Protein AF-A0A2V8GAU4-F1 (afdb_monomer_lite)

pLDDT: mean 76.11, std 12.89, range [46.19, 93.5]

Sequence (81 aa):
RDGFTIAVSENTQLARIARSTVLSDDAFSIVVPILEQVLGWRAGDIRSVFESNGLTLHEWEKARTDRVTIREAIARVEAAE

Secondary structure (DSSP, 8-state):
--PPPEEEES-TT--S-SSEEEE-S-GGGGHHHHHHHHH---HHHHHHHHHHTTEEEEEEEESSSEEEEEEE---------

Structure (mmCIF, N/CA/C/O backbone):
data_AF-A0A2V8GAU4-F1
#
_entry.id   AF-A0A2V8GAU4-F1
#
loop_
_atom_site.group_PDB
_atom_site.id
_atom_site.type_symbol
_atom_site.label_atom_id
_atom_site.label_alt_id
_atom_site.label_comp_id
_atom_site.label_asym_id
_atom_site.label_entity_id
_atom_site.label_seq_id
_atom_site.pdbx_PDB_ins_code
_atom_site.Cartn_x
_atom_site.Cartn_y
_atom_site.Cartn_z
_atom_site.occupancy
_atom_site.B_iso_or_equiv
_atom_site.auth_seq_id
_atom_site.auth_comp_id
_atom_site.auth_asym_id
_atom_site.auth_atom_id
_atom_site.pdbx_PDB_model_num
ATOM 1 N N . ARG A 1 1 ? -22.547 -0.094 7.388 1.00 48.22 1 ARG A N 1
ATOM 2 C CA . ARG A 1 1 ? -21.887 1.235 7.285 1.00 48.22 1 ARG A CA 1
ATOM 3 C C . ARG A 1 1 ? -20.403 0.916 7.374 1.00 48.22 1 ARG A C 1
ATOM 5 O O . ARG A 1 1 ? -19.846 0.976 8.454 1.00 48.22 1 ARG A O 1
ATOM 12 N N . ASP A 1 2 ? -19.801 0.476 6.272 1.00 55.56 2 ASP A N 1
ATOM 13 C CA . ASP A 1 2 ? -18.498 -0.210 6.303 1.00 55.56 2 ASP A CA 1
ATOM 14 C C . ASP A 1 2 ? -17.605 0.370 5.207 1.00 55.56 2 ASP A C 1
ATOM 16 O O . ASP A 1 2 ? -17.176 -0.306 4.278 1.00 55.56 2 ASP A O 1
ATOM 20 N N . GLY A 1 3 ? -17.428 1.690 5.270 1.00 60.25 3 GLY A N 1
ATOM 21 C CA . GLY A 1 3 ? -16.505 2.397 4.395 1.00 60.25 3 GLY A CA 1
ATOM 22 C C . GLY A 1 3 ? -15.070 2.190 4.867 1.00 60.25 3 GLY A C 1
ATOM 23 O O . GLY A 1 3 ? -14.799 2.150 6.067 1.00 60.25 3 GLY A O 1
ATOM 24 N N . PHE A 1 4 ? -14.148 2.074 3.920 1.00 61.09 4 PHE A N 1
ATOM 25 C CA . PHE A 1 4 ? -12.723 2.080 4.206 1.00 61.09 4 PHE A CA 1
ATOM 26 C C . PHE A 1 4 ? -12.234 3.526 4.220 1.00 61.09 4 PHE A C 1
ATOM 28 O O . PHE A 1 4 ? -12.327 4.221 3.213 1.00 61.09 4 PHE A O 1
ATOM 35 N N . THR A 1 5 ? -11.692 3.968 5.352 1.00 67.44 5 THR A N 1
ATOM 36 C CA . THR A 1 5 ? -10.863 5.174 5.405 1.00 67.44 5 THR A CA 1
ATOM 37 C C . THR A 1 5 ? -9.415 4.713 5.364 1.00 67.44 5 THR A C 1
ATOM 39 O O . THR A 1 5 ? -9.003 3.950 6.241 1.00 67.44 5 THR A O 1
ATOM 42 N N . ILE A 1 6 ? -8.678 5.141 4.339 1.00 71.75 6 ILE A N 1
ATOM 43 C CA . ILE A 1 6 ? -7.240 4.905 4.179 1.00 71.75 6 ILE A CA 1
ATOM 44 C C . ILE A 1 6 ? -6.572 6.276 4.168 1.00 71.75 6 ILE A C 1
ATOM 46 O O . ILE A 1 6 ? -7.003 7.165 3.435 1.00 71.75 6 ILE A O 1
ATOM 50 N N . ALA A 1 7 ? -5.552 6.452 5.003 1.00 73.06 7 ALA A N 1
ATOM 51 C CA . ALA A 1 7 ? -4.771 7.681 5.078 1.00 73.06 7 ALA A CA 1
ATOM 52 C C . ALA A 1 7 ? -3.313 7.399 4.701 1.00 73.06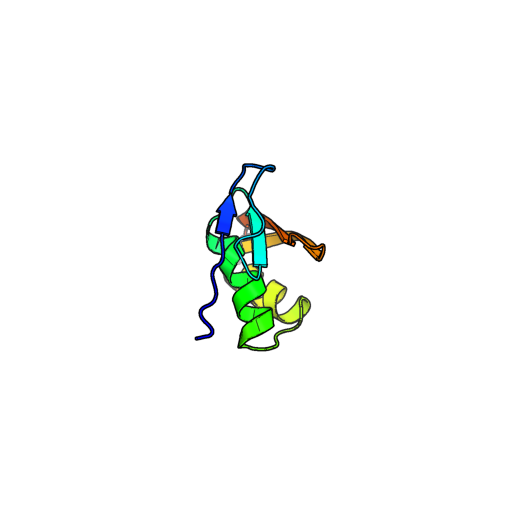 7 ALA A C 1
ATOM 54 O O . ALA A 1 7 ? -2.748 6.401 5.155 1.00 73.06 7 ALA A O 1
ATOM 55 N N . VAL A 1 8 ? -2.734 8.303 3.905 1.00 74.06 8 VAL A N 1
ATOM 56 C CA . VAL A 1 8 ? -1.298 8.372 3.603 1.00 74.06 8 VAL A CA 1
ATOM 57 C C . VAL A 1 8 ? -0.743 9.665 4.156 1.00 74.06 8 VAL A C 1
ATOM 59 O O . VAL A 1 8 ? -1.362 10.722 4.018 1.00 74.06 8 VAL A O 1
ATOM 62 N N . SER A 1 9 ? 0.409 9.580 4.807 1.00 69.38 9 SER A N 1
ATOM 63 C CA . SER A 1 9 ? 1.140 10.751 5.266 1.00 69.38 9 SER A CA 1
ATOM 64 C C . SER A 1 9 ? 2.614 10.425 5.432 1.00 69.38 9 SER A C 1
ATOM 66 O O . SER A 1 9 ? 2.973 9.293 5.745 1.00 69.38 9 SER A O 1
ATOM 68 N N . GLU A 1 10 ? 3.441 11.455 5.332 1.00 70.31 10 GLU A N 1
ATOM 69 C CA . GLU A 1 10 ? 4.816 11.444 5.830 1.00 70.31 10 GLU A CA 1
ATOM 70 C C . GLU A 1 10 ? 4.865 11.695 7.353 1.00 70.31 10 GLU A C 1
ATOM 72 O O . GLU A 1 10 ? 5.895 11.510 7.999 1.00 70.31 10 GLU A O 1
ATOM 77 N N . ASN A 1 11 ? 3.747 12.117 7.960 1.00 69.00 11 ASN A N 1
ATOM 78 C CA . ASN A 1 11 ? 3.662 12.449 9.377 1.00 69.00 11 ASN A CA 1
ATOM 79 C C . ASN A 1 11 ? 3.423 11.197 10.238 1.00 69.00 11 ASN A C 1
ATOM 81 O O . ASN A 1 11 ? 2.430 10.487 10.090 1.00 69.00 11 ASN A O 1
ATOM 85 N N . THR A 1 12 ? 4.308 10.960 11.204 1.00 66.69 12 THR A N 1
ATOM 86 C CA . THR A 1 12 ? 4.255 9.800 12.107 1.00 66.69 12 THR A CA 1
ATOM 87 C C . THR A 1 12 ? 3.190 9.905 13.206 1.00 66.69 12 THR A C 1
ATOM 89 O O . THR A 1 12 ? 2.906 8.912 13.874 1.00 66.69 12 THR A O 1
ATOM 92 N N . GLN A 1 13 ? 2.567 11.072 13.395 1.00 68.62 13 GLN A N 1
ATOM 93 C CA . GLN A 1 13 ? 1.566 11.344 14.435 1.00 68.62 13 GLN A CA 1
ATOM 94 C C . GLN A 1 13 ? 0.115 11.230 13.931 1.00 68.62 13 GLN A C 1
ATOM 96 O O . GLN A 1 13 ? -0.778 11.929 14.414 1.00 68.62 13 GLN A O 1
ATOM 101 N N . LEU A 1 14 ? -0.154 10.358 12.954 1.00 64.50 14 LEU A N 1
ATOM 102 C CA . LEU A 1 14 ? -1.517 10.132 12.470 1.00 64.50 14 LEU A CA 1
ATOM 103 C C . LEU A 1 14 ? -2.415 9.494 13.545 1.00 64.50 14 LEU A C 1
ATOM 105 O O . LEU A 1 14 ? -2.062 8.505 14.190 1.00 64.50 14 LEU A O 1
ATOM 109 N N . ALA A 1 15 ? -3.623 10.041 13.705 1.00 59.50 15 ALA A N 1
ATOM 110 C CA . ALA A 1 15 ? -4.639 9.508 14.607 1.00 59.50 15 ALA A CA 1
ATOM 111 C C . ALA A 1 15 ? -5.228 8.173 14.097 1.00 59.50 15 ALA A C 1
ATOM 113 O O . ALA A 1 15 ? -5.353 7.937 12.896 1.00 59.50 15 ALA A O 1
ATOM 114 N N . ARG A 1 16 ? -5.658 7.305 15.026 1.00 60.50 16 ARG A N 1
ATOM 115 C CA . ARG A 1 16 ? -6.216 5.955 14.781 1.00 60.50 16 ARG A CA 1
ATOM 116 C C . ARG A 1 16 ? -7.674 5.992 14.278 1.00 60.50 16 ARG A C 1
ATOM 118 O O . ARG A 1 16 ? -8.561 5.396 14.881 1.00 60.50 16 ARG A O 1
ATOM 125 N N . ILE A 1 17 ? -7.932 6.739 13.209 1.00 63.22 17 ILE A N 1
ATOM 126 C CA . ILE A 1 17 ? -9.270 6.932 12.614 1.00 63.22 17 ILE A CA 1
ATOM 127 C C . ILE A 1 17 ? -9.511 6.078 11.357 1.00 63.22 17 ILE A C 1
ATOM 129 O O . ILE A 1 17 ? -10.620 6.067 10.827 1.00 63.22 17 ILE A O 1
ATOM 133 N N . ALA A 1 18 ? -8.497 5.343 10.894 1.00 69.06 18 ALA A N 1
ATOM 134 C CA . ALA A 1 18 ? -8.515 4.546 9.670 1.00 69.06 18 ALA A CA 1
ATOM 135 C C . ALA A 1 18 ? -8.410 3.038 9.958 1.00 69.06 18 ALA A C 1
ATOM 137 O O . ALA A 1 18 ? -7.858 2.626 10.980 1.00 69.06 18 ALA A O 1
ATOM 138 N N . ARG A 1 19 ? -8.939 2.209 9.045 1.00 70.56 19 ARG A N 1
ATOM 139 C CA . ARG A 1 19 ? -8.820 0.739 9.131 1.00 70.56 19 ARG A CA 1
ATOM 140 C C . ARG A 1 19 ? -7.411 0.264 8.753 1.00 70.56 19 ARG A C 1
ATOM 142 O O . ARG A 1 19 ? -6.929 -0.694 9.345 1.00 70.56 19 ARG A O 1
ATOM 149 N N . SER A 1 20 ? -6.777 0.964 7.813 1.00 75.06 20 SER A N 1
ATOM 150 C CA . SER A 1 20 ? -5.351 0.878 7.482 1.00 75.06 20 SER A CA 1
ATOM 151 C C . SER A 1 20 ? -4.783 2.289 7.456 1.00 75.06 20 SER A C 1
ATOM 153 O O . SER A 1 20 ? -5.383 3.183 6.854 1.00 75.06 20 SER A O 1
ATOM 155 N N . THR A 1 21 ? -3.610 2.467 8.051 1.00 78.44 21 THR A N 1
ATOM 156 C CA . THR A 1 21 ? -2.808 3.684 7.914 1.00 78.44 21 THR A CA 1
ATOM 157 C C . THR A 1 21 ? -1.517 3.309 7.211 1.00 78.44 21 THR A C 1
ATOM 159 O O . THR A 1 21 ? -0.828 2.398 7.672 1.00 78.44 21 THR A O 1
ATOM 162 N N . VAL A 1 22 ? -1.200 4.008 6.122 1.00 80.19 22 VAL A N 1
ATOM 163 C CA . VAL A 1 22 ? 0.038 3.808 5.370 1.00 80.19 22 VAL A CA 1
ATOM 164 C C . VAL A 1 22 ? 0.948 5.009 5.599 1.00 80.19 22 VAL A C 1
ATOM 166 O O . VAL A 1 22 ? 0.563 6.140 5.309 1.00 80.19 22 VAL A O 1
ATOM 169 N N . LEU A 1 23 ? 2.146 4.780 6.134 1.00 79.31 23 LEU A N 1
ATOM 170 C CA . LEU A 1 23 ? 3.179 5.815 6.203 1.00 79.31 23 LEU A CA 1
ATOM 171 C C . LEU A 1 23 ? 4.039 5.708 4.942 1.00 79.31 23 LEU A C 1
ATOM 173 O O . LEU A 1 23 ? 4.703 4.688 4.738 1.00 79.31 23 LEU A O 1
ATOM 177 N N . SER A 1 24 ? 3.981 6.735 4.099 1.00 81.88 24 SER A N 1
ATOM 178 C CA . SER A 1 24 ? 4.694 6.777 2.825 1.00 81.88 24 SER A CA 1
ATOM 179 C C . SER A 1 24 ? 4.819 8.214 2.324 1.00 81.88 24 SER A C 1
ATOM 181 O O . SER A 1 24 ? 3.956 9.050 2.598 1.00 81.88 24 SER A O 1
ATOM 183 N N . ASP A 1 25 ? 5.885 8.460 1.578 1.00 82.25 25 ASP A N 1
ATOM 184 C CA . ASP A 1 25 ? 6.102 9.632 0.731 1.00 82.25 25 ASP A CA 1
ATOM 185 C C . ASP A 1 25 ? 5.402 9.506 -0.640 1.00 82.25 25 ASP A C 1
ATOM 187 O O . ASP A 1 25 ? 5.292 10.489 -1.371 1.00 82.25 25 ASP A O 1
ATOM 191 N N . ASP A 1 26 ? 4.862 8.324 -0.967 1.00 82.12 26 ASP A N 1
ATOM 192 C CA . ASP A 1 26 ? 4.158 8.034 -2.217 1.00 82.12 26 ASP A CA 1
ATOM 193 C C . ASP A 1 26 ? 2.657 7.758 -1.980 1.00 82.12 26 ASP A C 1
ATOM 195 O O . ASP A 1 26 ? 2.257 6.896 -1.188 1.00 82.12 26 ASP A O 1
ATOM 199 N N . ALA A 1 27 ? 1.794 8.470 -2.710 1.00 79.50 27 ALA A N 1
ATOM 200 C CA . ALA A 1 27 ? 0.342 8.294 -2.658 1.00 79.50 27 ALA A CA 1
ATOM 201 C C . ALA A 1 27 ? -0.128 6.929 -3.200 1.00 79.50 27 ALA A C 1
ATOM 203 O O . ALA A 1 27 ? -1.166 6.419 -2.773 1.00 79.50 27 ALA A O 1
ATOM 204 N N . PHE A 1 28 ? 0.627 6.315 -4.110 1.00 84.94 28 PHE A N 1
ATOM 205 C CA . PHE A 1 28 ? 0.344 5.011 -4.706 1.00 84.94 28 PHE A CA 1
ATOM 206 C C . PHE A 1 28 ? 0.481 3.864 -3.695 1.00 84.94 28 PHE A C 1
ATOM 208 O O . PHE A 1 28 ? -0.089 2.787 -3.881 1.00 84.94 28 PHE A O 1
ATOM 215 N N . SER A 1 29 ? 1.129 4.114 -2.557 1.00 86.25 29 SER A N 1
ATOM 216 C CA . SER A 1 29 ? 1.255 3.161 -1.457 1.00 86.25 29 SER A CA 1
ATOM 217 C C . SER A 1 29 ? -0.085 2.708 -0.864 1.00 86.25 29 SER A C 1
ATOM 219 O O . SER A 1 29 ? -0.136 1.627 -0.279 1.00 86.25 29 SER A O 1
ATOM 221 N N . ILE A 1 30 ? -1.194 3.443 -1.061 1.00 85.19 30 ILE A N 1
ATOM 222 C CA . ILE A 1 30 ? -2.541 2.959 -0.680 1.00 85.19 30 ILE A CA 1
ATOM 223 C C . ILE A 1 30 ? -2.986 1.729 -1.461 1.00 85.19 30 ILE A C 1
ATOM 225 O O . ILE A 1 30 ? -3.848 0.986 -0.996 1.00 85.19 30 ILE A O 1
ATOM 229 N N . VAL A 1 31 ? -2.443 1.523 -2.659 1.00 89.19 31 VAL A N 1
ATOM 230 C CA . VAL A 1 31 ? -2.877 0.443 -3.542 1.00 89.19 31 VAL A CA 1
ATOM 231 C C . VAL A 1 31 ? -2.466 -0.903 -2.950 1.00 89.19 31 VAL A C 1
ATOM 233 O O . VAL A 1 31 ? -3.227 -1.860 -3.040 1.00 89.19 31 VAL A O 1
ATOM 236 N N . VAL A 1 32 ? -1.331 -0.966 -2.247 1.00 88.94 32 VAL A N 1
ATOM 237 C CA . VAL A 1 32 ? -0.830 -2.184 -1.592 1.00 88.94 32 VAL A CA 1
ATOM 238 C C . VAL A 1 32 ? -1.853 -2.793 -0.615 1.00 88.94 32 VAL A C 1
ATOM 240 O O . VAL A 1 32 ? -2.285 -3.924 -0.857 1.00 88.94 32 VAL A O 1
ATOM 243 N N . PRO A 1 33 ? -2.317 -2.091 0.442 1.00 84.31 33 PRO A N 1
ATOM 244 C CA . PRO A 1 33 ? -3.319 -2.645 1.348 1.00 84.31 33 PRO A CA 1
ATOM 245 C C . PRO A 1 33 ? -4.688 -2.840 0.682 1.00 84.31 33 PRO A C 1
ATOM 247 O O . PRO A 1 33 ? -5.439 -3.706 1.122 1.00 84.31 33 PRO A O 1
ATOM 250 N N . ILE A 1 34 ? -5.032 -2.096 -0.379 1.00 86.69 34 ILE A N 1
ATOM 251 C CA . ILE A 1 34 ? -6.280 -2.324 -1.131 1.00 86.69 34 ILE A CA 1
ATOM 252 C C . ILE A 1 34 ? -6.225 -3.665 -1.871 1.00 86.69 34 ILE A C 1
ATOM 254 O O . ILE A 1 34 ? -7.144 -4.471 -1.729 1.00 86.69 34 ILE A O 1
ATOM 258 N N . LEU A 1 35 ? -5.160 -3.929 -2.634 1.00 90.00 35 LEU A N 1
ATOM 259 C CA . LEU A 1 35 ? -4.992 -5.186 -3.371 1.00 90.00 35 LEU A CA 1
ATOM 260 C C . LEU A 1 35 ? -4.957 -6.385 -2.417 1.00 90.00 35 LEU A C 1
ATOM 262 O O . LEU A 1 35 ? -5.566 -7.418 -2.689 1.00 90.00 35 LEU A O 1
ATOM 266 N N . GLU A 1 36 ? -4.315 -6.238 -1.261 1.00 88.38 36 GLU A N 1
ATOM 267 C CA . GLU A 1 36 ? -4.328 -7.282 -0.243 1.00 88.38 36 GLU A CA 1
ATOM 268 C C . GLU A 1 36 ? -5.724 -7.482 0.374 1.00 88.38 36 GLU A C 1
ATOM 270 O O . GLU A 1 36 ? -6.229 -8.602 0.402 1.00 88.38 36 GLU A O 1
ATOM 275 N N . GLN A 1 37 ? -6.365 -6.425 0.880 1.00 84.69 37 GLN A N 1
ATOM 276 C CA . GLN A 1 37 ? -7.595 -6.566 1.671 1.00 84.69 37 GLN A CA 1
ATOM 277 C C . GLN A 1 37 ? -8.843 -6.811 0.819 1.00 84.69 37 GLN A C 1
ATOM 279 O O . GLN A 1 37 ? -9.786 -7.442 1.297 1.00 84.69 37 GLN A O 1
ATOM 284 N N . VAL A 1 38 ? -8.875 -6.291 -0.411 1.00 85.69 38 VAL A N 1
ATOM 285 C CA . VAL A 1 38 ? -10.031 -6.397 -1.313 1.00 85.69 38 VAL A CA 1
ATOM 286 C C . VAL A 1 38 ? -9.873 -7.570 -2.272 1.00 85.69 38 VAL A C 1
ATOM 288 O O . VAL A 1 38 ? -10.838 -8.302 -2.482 1.00 85.69 38 VAL A O 1
ATOM 291 N N . LEU A 1 39 ? -8.679 -7.770 -2.843 1.00 88.75 39 LEU A N 1
ATOM 292 C CA . LEU A 1 39 ? -8.439 -8.841 -3.820 1.00 88.75 39 LEU A CA 1
ATOM 293 C C . LEU A 1 39 ? -7.788 -10.089 -3.209 1.00 88.75 39 LEU A C 1
ATOM 295 O O . LEU A 1 39 ? -7.691 -11.110 -3.887 1.00 88.75 39 LEU A O 1
ATOM 299 N N . GLY A 1 40 ? -7.356 -10.0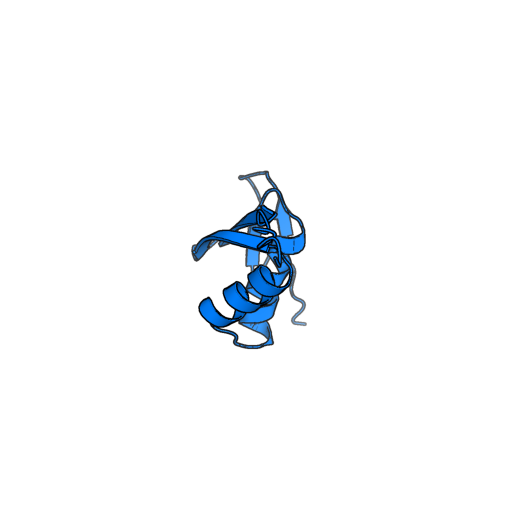43 -1.944 1.00 89.44 40 GLY A N 1
ATOM 300 C CA . GLY A 1 40 ? -6.743 -11.188 -1.264 1.00 89.44 40 GLY A CA 1
ATOM 301 C C . GLY A 1 40 ? -5.355 -11.551 -1.793 1.00 89.44 40 GLY A C 1
ATOM 302 O O . GLY A 1 40 ? -4.903 -12.681 -1.596 1.00 89.44 40 GLY A O 1
ATOM 303 N N . TRP A 1 41 ? -4.692 -10.637 -2.507 1.00 93.50 41 TRP A N 1
ATOM 304 C CA . TRP A 1 41 ? -3.403 -10.914 -3.136 1.00 93.50 41 TRP A CA 1
ATOM 305 C C . TRP A 1 41 ? -2.296 -11.071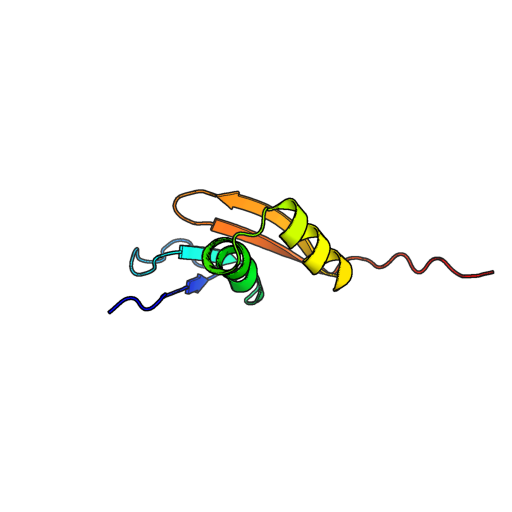 -2.104 1.00 93.50 41 TRP A C 1
ATOM 307 O O . TRP A 1 41 ? -2.243 -10.360 -1.096 1.00 93.50 41 TRP A O 1
ATOM 317 N N . ARG A 1 42 ? -1.374 -12.001 -2.369 1.00 90.00 42 ARG A N 1
ATOM 318 C CA . ARG A 1 42 ? -0.203 -12.181 -1.514 1.00 90.00 42 ARG A CA 1
ATOM 319 C C . ARG A 1 42 ? 0.844 -11.134 -1.860 1.00 90.00 42 ARG A C 1
ATOM 321 O O . ARG A 1 42 ? 0.869 -10.571 -2.951 1.00 90.00 42 ARG A O 1
ATOM 328 N N . ALA A 1 43 ? 1.768 -10.920 -0.928 1.00 85.31 43 ALA A N 1
ATOM 329 C CA . ALA A 1 43 ? 2.800 -9.904 -1.088 1.00 85.31 43 ALA A CA 1
ATOM 330 C C . ALA A 1 43 ? 3.657 -10.085 -2.355 1.00 85.31 43 ALA A C 1
ATOM 332 O O . ALA A 1 43 ? 4.074 -9.099 -2.956 1.00 85.31 43 ALA A O 1
ATOM 333 N N . GLY A 1 44 ? 3.891 -11.334 -2.775 1.00 89.00 44 GLY A N 1
ATOM 334 C CA . GLY A 1 44 ? 4.606 -11.640 -4.016 1.00 89.00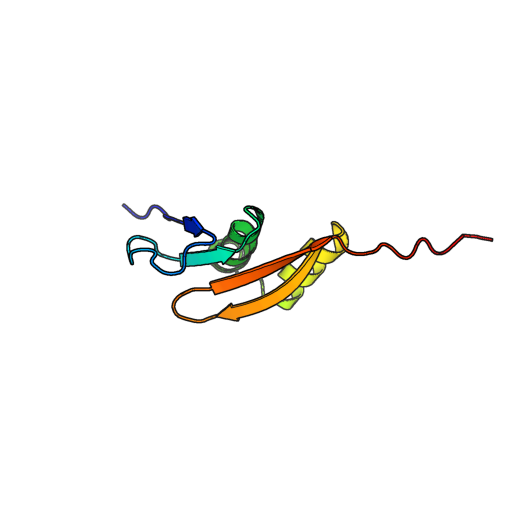 44 GLY A CA 1
ATOM 335 C C . GLY A 1 44 ? 3.854 -11.192 -5.272 1.00 89.00 44 GLY A C 1
ATOM 336 O O . GLY A 1 44 ? 4.463 -10.594 -6.153 1.00 89.00 44 GLY A O 1
ATOM 337 N N . ASP A 1 45 ? 2.537 -11.406 -5.321 1.00 92.50 45 ASP A N 1
ATOM 338 C CA . ASP A 1 45 ? 1.698 -11.029 -6.468 1.00 92.50 45 ASP A CA 1
ATOM 339 C C . ASP A 1 45 ? 1.636 -9.501 -6.616 1.00 92.50 45 ASP A C 1
ATOM 341 O O . ASP A 1 45 ? 1.795 -8.954 -7.707 1.00 92.50 45 ASP A O 1
ATOM 345 N N . ILE A 1 46 ? 1.490 -8.798 -5.487 1.00 92.44 46 ILE A N 1
ATOM 346 C CA . ILE A 1 46 ? 1.512 -7.330 -5.438 1.00 92.44 46 ILE A CA 1
ATOM 347 C C . ILE A 1 46 ? 2.881 -6.800 -5.875 1.00 92.44 46 ILE A C 1
ATOM 349 O O . ILE A 1 46 ? 2.954 -5.859 -6.661 1.00 92.44 46 ILE A O 1
ATOM 353 N N . ARG A 1 47 ? 3.980 -7.412 -5.423 1.00 90.12 47 ARG A N 1
ATOM 354 C CA . ARG A 1 47 ? 5.320 -7.007 -5.861 1.00 90.12 47 ARG A CA 1
ATOM 355 C C . ARG A 1 47 ? 5.490 -7.158 -7.371 1.00 90.12 47 ARG A C 1
ATOM 357 O O . ARG A 1 47 ? 5.923 -6.213 -8.020 1.00 90.12 47 ARG A O 1
ATOM 364 N N . SER A 1 48 ? 5.077 -8.297 -7.919 1.00 91.75 48 SER A N 1
ATOM 365 C CA . SER A 1 48 ? 5.199 -8.577 -9.350 1.00 91.75 48 SER A CA 1
ATOM 366 C C . SER A 1 48 ? 4.436 -7.565 -10.211 1.00 91.75 48 SER A C 1
ATOM 368 O O . SER A 1 48 ? 4.975 -7.092 -11.213 1.00 91.75 48 SER A O 1
ATOM 370 N N . VAL A 1 49 ? 3.217 -7.169 -9.812 1.00 92.25 49 VAL A N 1
ATOM 371 C CA . VAL A 1 49 ? 2.469 -6.171 -10.589 1.00 92.25 49 VAL A CA 1
ATOM 372 C C . VAL A 1 49 ? 3.142 -4.799 -10.535 1.00 92.25 49 VAL A C 1
ATOM 374 O O . VAL A 1 49 ? 3.257 -4.150 -11.570 1.00 92.25 49 VAL A O 1
ATOM 377 N N . PHE A 1 50 ? 3.647 -4.363 -9.381 1.00 91.00 50 PHE A N 1
ATOM 378 C CA . PHE A 1 50 ? 4.352 -3.082 -9.277 1.00 91.00 50 PHE A CA 1
ATOM 379 C C . PHE A 1 50 ? 5.628 -3.084 -10.125 1.00 91.00 50 PHE A C 1
ATOM 381 O O . PHE A 1 50 ? 5.834 -2.161 -10.912 1.00 91.00 50 PHE A O 1
ATOM 388 N N . GLU A 1 51 ? 6.414 -4.159 -10.058 1.00 91.44 51 GLU A N 1
ATOM 389 C CA . GLU A 1 51 ? 7.642 -4.310 -10.846 1.00 91.44 51 GLU A CA 1
ATOM 390 C C . GLU A 1 51 ? 7.355 -4.283 -12.350 1.00 91.44 51 GLU A C 1
ATOM 392 O O . GLU A 1 51 ? 8.055 -3.600 -13.097 1.00 91.44 51 GLU A O 1
ATOM 397 N N . SER A 1 52 ? 6.275 -4.935 -12.797 1.00 91.56 52 SER A N 1
ATOM 398 C CA . SER A 1 52 ? 5.850 -4.896 -14.206 1.00 91.56 52 SER A CA 1
ATOM 399 C C . SER A 1 52 ? 5.452 -3.496 -14.696 1.00 91.56 52 SER A C 1
ATOM 401 O O . SER A 1 52 ? 5.474 -3.239 -15.896 1.00 91.56 52 SER A O 1
ATOM 403 N N . ASN A 1 53 ? 5.130 -2.584 -13.773 1.00 89.44 53 ASN A N 1
ATOM 404 C CA . ASN A 1 53 ? 4.828 -1.180 -14.050 1.00 89.44 53 ASN A CA 1
ATOM 405 C C . ASN A 1 53 ? 6.027 -0.253 -13.769 1.00 89.44 53 ASN A C 1
ATOM 407 O O . ASN A 1 53 ? 5.865 0.964 -13.736 1.00 89.44 53 ASN A O 1
ATOM 411 N N . GLY A 1 54 ? 7.227 -0.807 -13.559 1.00 88.62 54 GLY A N 1
ATOM 412 C CA . GLY A 1 54 ? 8.437 -0.025 -13.299 1.00 88.62 54 GLY A CA 1
ATOM 413 C C . GLY A 1 54 ? 8.522 0.548 -11.882 1.00 88.62 54 GLY A C 1
ATOM 414 O O . GLY A 1 54 ? 9.252 1.511 -11.664 1.00 88.62 54 GLY A O 1
ATOM 415 N N . LEU A 1 55 ? 7.803 -0.025 -10.914 1.00 90.44 55 LEU A N 1
ATOM 416 C CA . LEU A 1 55 ? 7.818 0.388 -9.510 1.00 90.44 55 LEU A CA 1
ATOM 417 C C . LEU A 1 55 ? 8.398 -0.722 -8.631 1.00 90.44 55 LEU A C 1
ATOM 419 O O . LEU A 1 55 ? 8.036 -1.887 -8.756 1.00 90.44 55 LEU A O 1
ATOM 423 N N . THR A 1 56 ? 9.274 -0.368 -7.697 1.00 89.00 56 THR A N 1
ATOM 424 C CA . THR A 1 56 ? 9.876 -1.324 -6.756 1.00 89.00 56 THR A CA 1
ATOM 425 C C . THR A 1 56 ? 9.383 -1.068 -5.337 1.00 89.00 56 THR A C 1
ATOM 427 O O . THR A 1 56 ? 9.526 0.034 -4.808 1.00 89.00 56 THR A O 1
ATOM 430 N N . LEU A 1 57 ? 8.843 -2.111 -4.700 1.00 86.62 57 LEU A N 1
ATOM 431 C CA . LEU A 1 57 ? 8.424 -2.109 -3.294 1.00 86.62 57 LEU A CA 1
ATOM 432 C C . LEU A 1 57 ? 9.609 -2.481 -2.390 1.00 86.62 57 LEU A C 1
ATOM 434 O O . LEU A 1 57 ? 9.984 -3.654 -2.319 1.00 86.62 57 LEU A O 1
ATOM 438 N N . HIS A 1 58 ? 10.189 -1.496 -1.697 1.00 77.25 58 HIS A N 1
ATOM 439 C CA . HIS A 1 58 ? 11.432 -1.662 -0.927 1.00 77.25 58 HIS A CA 1
ATOM 440 C C . HIS A 1 58 ? 11.232 -2.049 0.542 1.00 77.25 58 HIS A C 1
ATOM 442 O O . HIS A 1 58 ? 11.817 -3.021 1.011 1.00 77.25 58 HIS A O 1
ATOM 448 N N . GLU A 1 59 ? 10.425 -1.293 1.279 1.00 72.62 59 GLU A N 1
ATOM 449 C CA . GLU A 1 59 ? 10.140 -1.547 2.693 1.00 72.62 59 GLU A CA 1
ATOM 450 C C . GLU A 1 59 ? 8.641 -1.777 2.801 1.00 72.62 59 GLU A C 1
ATOM 452 O O . GLU A 1 59 ? 7.883 -0.857 2.525 1.00 72.62 59 GLU A O 1
ATOM 457 N N . TRP A 1 60 ? 8.220 -2.999 3.136 1.00 75.94 60 TRP A N 1
ATOM 458 C CA . TRP A 1 60 ? 6.830 -3.307 3.468 1.00 75.94 60 TRP A CA 1
ATOM 459 C C . TRP A 1 60 ? 6.793 -4.097 4.770 1.00 75.94 60 TRP A C 1
ATOM 461 O O . TRP A 1 60 ? 7.061 -5.299 4.793 1.00 75.94 60 TRP A O 1
ATOM 471 N N . GLU A 1 61 ? 6.464 -3.403 5.855 1.00 69.06 61 GLU A N 1
ATOM 472 C CA . GLU A 1 61 ? 6.300 -4.000 7.177 1.00 69.06 61 GLU A CA 1
ATOM 473 C C . GLU A 1 61 ? 4.856 -3.826 7.646 1.00 69.06 61 GLU A C 1
ATOM 475 O O . GLU A 1 61 ? 4.342 -2.707 7.711 1.00 69.06 61 GLU A O 1
ATOM 480 N N . LYS A 1 62 ? 4.206 -4.949 7.968 1.00 60.69 62 LYS A N 1
ATOM 481 C CA . LYS A 1 62 ? 2.830 -4.988 8.470 1.00 60.69 62 LYS A CA 1
ATOM 482 C C . LYS A 1 62 ? 2.830 -4.874 9.988 1.00 60.69 62 LYS A C 1
ATOM 484 O O . LYS A 1 62 ? 2.875 -5.883 10.692 1.00 60.69 62 LYS A O 1
ATOM 489 N N . ALA A 1 63 ? 2.781 -3.649 10.500 1.00 58.16 63 ALA A N 1
ATOM 490 C CA . ALA A 1 63 ? 2.416 -3.380 11.890 1.00 58.16 63 ALA A 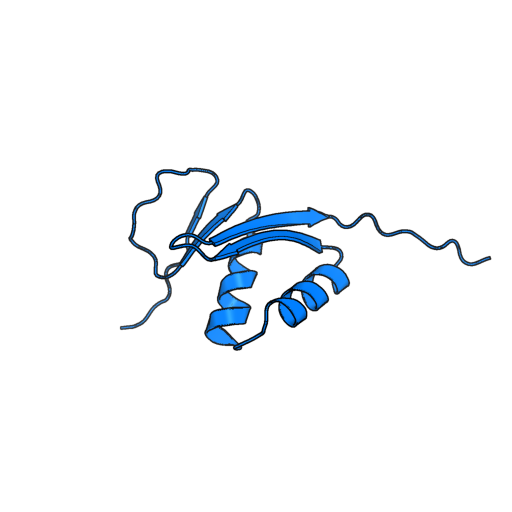CA 1
ATOM 491 C C . ALA A 1 63 ? 0.975 -2.832 11.948 1.00 58.16 63 ALA A C 1
ATOM 493 O O . ALA A 1 63 ? 0.249 -2.857 10.961 1.00 58.16 63 ALA A O 1
ATOM 494 N N . ARG A 1 64 ? 0.533 -2.281 13.093 1.00 54.00 64 ARG A N 1
ATOM 495 C CA . ARG A 1 64 ? -0.733 -1.502 13.155 1.00 54.00 64 ARG A CA 1
ATOM 496 C C . ARG A 1 64 ? -0.776 -0.333 12.149 1.00 54.00 64 ARG A C 1
ATOM 498 O O . ARG A 1 64 ? -1.848 0.220 11.921 1.00 54.00 64 ARG A O 1
ATOM 505 N N . THR A 1 65 ? 0.382 0.020 11.598 1.00 57.62 65 THR A N 1
ATOM 506 C CA . THR A 1 65 ? 0.612 0.946 10.496 1.00 57.62 65 THR A CA 1
ATOM 507 C C . THR A 1 65 ? 1.462 0.202 9.472 1.00 57.62 65 THR A C 1
ATOM 509 O O . THR A 1 65 ? 2.498 -0.352 9.843 1.00 57.62 65 THR A O 1
ATOM 512 N N . ASP A 1 66 ? 1.038 0.193 8.214 1.00 66.25 66 ASP A N 1
ATOM 513 C CA . ASP A 1 66 ? 1.843 -0.346 7.123 1.00 66.25 66 ASP A CA 1
ATOM 514 C C . ASP A 1 66 ? 2.845 0.733 6.699 1.00 66.25 66 ASP A C 1
ATOM 516 O O . ASP A 1 66 ? 2.460 1.856 6.364 1.00 66.25 66 ASP A O 1
ATOM 520 N N . ARG A 1 67 ? 4.143 0.431 6.729 1.00 71.19 67 ARG A N 1
ATOM 521 C CA . ARG A 1 67 ? 5.155 1.315 6.134 1.00 71.19 67 ARG A CA 1
ATOM 522 C C . ARG A 1 67 ? 5.463 0.800 4.739 1.00 71.19 67 ARG A C 1
ATOM 524 O O . ARG A 1 67 ? 5.810 -0.371 4.617 1.00 71.19 67 ARG A O 1
ATOM 531 N N . VAL A 1 68 ? 5.303 1.652 3.727 1.00 78.50 68 VAL A N 1
ATOM 532 C CA . VAL A 1 68 ? 5.507 1.292 2.319 1.00 78.50 68 VAL A CA 1
ATOM 533 C C . VAL A 1 68 ? 6.399 2.330 1.646 1.00 78.50 68 VAL A C 1
ATOM 535 O O . VAL A 1 68 ? 6.069 3.514 1.628 1.00 78.50 68 VAL A O 1
ATOM 538 N N . THR A 1 69 ? 7.507 1.870 1.070 1.00 82.75 69 THR A N 1
ATOM 539 C CA . THR A 1 69 ? 8.416 2.698 0.261 1.00 82.75 69 THR A CA 1
ATOM 540 C C . THR A 1 69 ? 8.381 2.220 -1.186 1.00 82.75 69 THR A C 1
ATOM 542 O O . THR A 1 69 ? 8.752 1.072 -1.460 1.00 82.75 69 THR A O 1
ATOM 545 N N . ILE A 1 70 ? 7.964 3.099 -2.100 1.00 83.06 70 ILE A N 1
ATOM 546 C CA . ILE A 1 70 ? 7.942 2.853 -3.546 1.00 83.06 70 ILE A CA 1
ATOM 547 C C . ILE A 1 70 ? 9.073 3.654 -4.190 1.00 83.06 70 ILE A C 1
ATOM 549 O O . ILE A 1 70 ? 9.324 4.801 -3.832 1.00 83.06 70 ILE A O 1
ATOM 553 N N . ARG A 1 71 ? 9.792 3.036 -5.126 1.00 84.88 71 ARG A N 1
ATOM 554 C CA . ARG A 1 71 ? 10.806 3.712 -5.944 1.00 84.88 71 ARG A CA 1
ATOM 555 C C . ARG A 1 71 ? 10.595 3.399 -7.413 1.00 84.88 71 ARG A C 1
ATOM 557 O O . ARG A 1 71 ? 10.143 2.304 -7.746 1.00 84.88 71 ARG A O 1
ATOM 564 N N . GLU A 1 72 ? 10.989 4.326 -8.278 1.00 83.31 72 GLU A N 1
ATOM 565 C CA . GLU A 1 72 ? 11.138 4.030 -9.701 1.00 83.31 72 GLU A CA 1
ATOM 566 C C . GLU A 1 72 ? 12.189 2.931 -9.889 1.00 83.31 72 GLU A C 1
ATOM 568 O O . GLU A 1 72 ? 13.286 2.977 -9.321 1.00 83.31 72 GLU A O 1
ATOM 573 N N . ALA A 1 73 ? 11.845 1.922 -10.680 1.00 79.81 73 ALA A N 1
ATOM 574 C CA . ALA A 1 73 ? 12.786 0.902 -11.090 1.00 79.81 73 ALA A CA 1
ATOM 575 C C . ALA A 1 73 ? 13.719 1.491 -12.154 1.00 79.81 73 ALA A C 1
ATOM 577 O O . ALA A 1 73 ? 13.269 2.022 -13.171 1.00 79.81 73 ALA A O 1
ATOM 578 N N . ILE A 1 74 ? 15.032 1.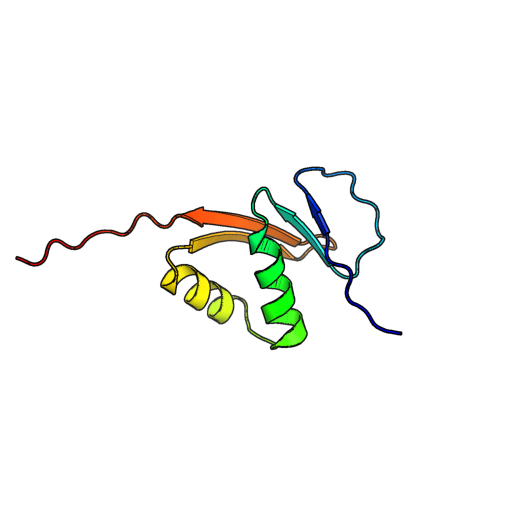348 -11.960 1.00 77.94 74 ILE A N 1
ATOM 579 C CA . ILE A 1 74 ? 15.991 1.593 -13.039 1.00 77.94 74 ILE A CA 1
ATOM 580 C C . ILE A 1 74 ? 15.796 0.462 -14.046 1.00 77.94 74 ILE A C 1
ATOM 582 O O . ILE A 1 74 ? 16.308 -0.643 -13.857 1.00 77.94 74 ILE A O 1
ATOM 586 N N . ALA A 1 75 ? 15.037 0.721 -15.109 1.00 61.97 75 ALA A N 1
ATOM 587 C CA . ALA A 1 75 ? 14.963 -0.194 -16.232 1.00 61.97 75 ALA A CA 1
ATOM 588 C C . ALA A 1 75 ? 16.382 -0.360 -16.796 1.00 61.97 75 ALA A C 1
ATOM 590 O O . ALA A 1 75 ? 16.947 0.573 -17.372 1.00 61.97 75 ALA A O 1
ATOM 591 N N . ARG A 1 76 ? 16.986 -1.545 -16.630 1.00 59.75 76 ARG A N 1
ATOM 592 C CA . ARG A 1 76 ? 18.093 -1.934 -17.504 1.00 59.75 76 ARG A CA 1
ATOM 593 C C . ARG A 1 76 ? 17.494 -2.041 -18.897 1.00 59.75 76 ARG A C 1
ATOM 595 O O . ARG A 1 76 ? 16.819 -3.016 -19.206 1.00 59.75 76 ARG A O 1
ATOM 602 N N . VAL A 1 77 ? 17.720 -1.021 -19.716 1.00 58.56 77 VAL A N 1
ATOM 603 C CA . VAL A 1 77 ? 17.587 -1.166 -21.161 1.00 58.56 77 VAL A CA 1
ATOM 604 C C . VAL A 1 77 ? 18.675 -2.156 -21.556 1.00 58.56 77 VAL A C 1
ATOM 606 O O . VAL A 1 77 ? 19.847 -1.793 -21.649 1.00 58.56 77 VAL A O 1
ATOM 609 N N . GLU A 1 78 ? 18.316 -3.431 -21.686 1.00 56.16 78 GLU A N 1
ATOM 610 C CA . GLU A 1 78 ? 19.151 -4.368 -22.424 1.00 56.16 78 GLU A CA 1
ATOM 611 C C . GLU A 1 78 ? 19.174 -3.848 -23.857 1.00 56.16 78 GLU A C 1
ATOM 613 O O . GLU A 1 78 ? 18.168 -3.877 -24.566 1.00 56.16 78 GLU A O 1
ATOM 618 N N . ALA A 1 79 ? 20.301 -3.241 -24.228 1.00 50.34 79 ALA A N 1
ATOM 619 C CA . ALA A 1 79 ? 20.562 -2.838 -25.593 1.00 50.34 79 ALA A CA 1
ATOM 620 C C . ALA A 1 79 ? 20.479 -4.101 -26.453 1.00 50.34 79 ALA A C 1
ATOM 622 O O . ALA A 1 79 ? 21.355 -4.960 -26.381 1.00 50.34 79 ALA A O 1
ATOM 623 N N . ALA A 1 80 ? 19.382 -4.234 -27.196 1.00 50.16 80 ALA A N 1
ATOM 624 C CA . ALA A 1 80 ? 19.284 -5.201 -28.270 1.00 50.16 80 ALA A CA 1
ATOM 625 C C . ALA A 1 80 ? 20.341 -4.831 -29.321 1.00 50.16 80 ALA A C 1
ATOM 627 O O . ALA A 1 80 ? 20.400 -3.679 -29.756 1.00 50.16 80 ALA A O 1
ATOM 628 N N . GLU A 1 81 ? 21.192 -5.812 -29.610 1.00 46.19 81 GLU A N 1
ATOM 629 C CA . GLU A 1 81 ? 22.307 -5.805 -30.566 1.00 46.19 81 GLU A CA 1
ATOM 630 C C . GLU A 1 81 ? 21.890 -5.383 -31.984 1.00 46.19 81 GLU A C 1
ATOM 632 O O . GLU A 1 81 ? 20.795 -5.799 -32.435 1.00 46.19 81 GLU A O 1
#

Foldseek 3Di:
DDDADEDEDCDPPDDPPGPEYEYEPDPCSVVVVCCCVVVVDDPVVVQVVCVVVQKHWDDFDDDSYTYTYIDGHPPPPPPDD

Radius of gyration: 14.62 Å; chains: 1; bounding box: 44×25×45 Å